Protein AF-X1DX78-F1 (afdb_monomer_lite)

Organism: NCBI:txid412755

Secondary structure (DSSP, 8-state):
-----EEEEEEE---B-SS--HHHHHHHHHHHHHHHH-TT--EEEEEEES--BSS--HHHHHHHTTT-

Foldseek 3Di:
DDDADEAEAEDEQQAQDDDDRVVVVCLVVVVVVCCVPVVVHPYYDYHYDYNQHNPPDPVSVVVSVVND

InterPro domains:
  IPR029052 Metallo-dependent phosphatase-like [SSF56300] (8-64)
  IPR042283 GpdQ, catalytic alpha/beta sandwich domain [G3DSA:3.60.21.40] (6-68)

Structure (mmCIF, N/CA/C/O backbone):
data_AF-X1DX78-F1
#
_entry.id   AF-X1DX78-F1
#
loop_
_atom_site.group_PDB
_atom_site.id
_atom_site.type_symbol
_atom_site.label_atom_id
_atom_site.label_alt_id
_atom_site.label_comp_id
_atom_site.label_asym_id
_atom_site.label_entity_id
_atom_site.label_seq_id
_atom_site.pdbx_PDB_ins_code
_atom_site.Cartn_x
_atom_site.Cartn_y
_atom_site.Cartn_z
_atom_site.occupancy
_atom_site.B_iso_or_equiv
_atom_site.auth_seq_id
_atom_site.auth_comp_id
_atom_site.auth_asym_id
_atom_site.auth_atom_id
_atom_site.pdbx_PDB_model_num
ATOM 1 N N . GLU A 1 1 ? 18.858 -10.085 -25.939 1.00 64.81 1 GLU A N 1
ATOM 2 C CA . GLU A 1 1 ? 18.297 -10.812 -24.782 1.00 64.81 1 GLU A CA 1
ATOM 3 C C . GLU A 1 1 ? 17.237 -9.937 -24.128 1.00 64.81 1 GLU A C 1
ATOM 5 O O . GLU A 1 1 ? 17.489 -8.748 -23.960 1.00 64.81 1 GLU A O 1
ATOM 10 N N . VAL A 1 2 ? 16.045 -10.462 -23.835 1.00 75.62 2 VAL A N 1
ATOM 11 C CA . VAL A 1 2 ? 15.029 -9.698 -23.094 1.00 75.62 2 VAL A CA 1
ATOM 12 C C . VAL A 1 2 ? 15.293 -9.919 -21.609 1.00 75.62 2 VAL A C 1
ATOM 14 O O . VAL A 1 2 ? 15.017 -10.995 -21.090 1.00 75.62 2 VAL A O 1
ATOM 17 N N . VAL A 1 3 ? 15.852 -8.916 -20.934 1.00 82.31 3 VAL A N 1
ATOM 18 C CA . VAL A 1 3 ? 16.061 -8.966 -19.482 1.00 82.31 3 VAL A CA 1
ATOM 19 C C . VAL A 1 3 ? 14.755 -8.590 -18.794 1.00 82.31 3 VAL A C 1
ATOM 21 O O . VAL A 1 3 ? 14.249 -7.480 -18.966 1.00 82.31 3 VAL A O 1
ATOM 24 N N . MET A 1 4 ? 14.199 -9.514 -18.014 1.00 85.69 4 MET A N 1
ATOM 25 C CA . MET A 1 4 ? 13.046 -9.222 -17.170 1.00 85.69 4 MET A CA 1
ATOM 26 C C . MET A 1 4 ? 13.514 -8.514 -15.897 1.00 85.69 4 MET A C 1
ATOM 28 O O . MET A 1 4 ? 14.362 -9.028 -15.172 1.00 85.69 4 MET A O 1
ATOM 32 N N . LYS A 1 5 ? 12.941 -7.342 -15.620 1.00 91.75 5 LYS A N 1
ATOM 33 C CA . LYS A 1 5 ? 13.170 -6.590 -14.383 1.00 91.75 5 LYS A CA 1
ATOM 34 C C . LYS A 1 5 ? 11.955 -6.720 -13.467 1.00 91.75 5 LYS A C 1
ATOM 36 O O . LYS A 1 5 ? 10.818 -6.665 -13.939 1.00 91.75 5 LYS A O 1
ATOM 41 N N . LEU A 1 6 ? 12.214 -6.885 -12.174 1.00 93.75 6 LEU A N 1
ATOM 42 C CA . LEU A 1 6 ? 11.218 -6.935 -11.107 1.00 93.75 6 LEU A CA 1
ATOM 43 C C . LEU A 1 6 ? 11.552 -5.841 -10.092 1.00 93.75 6 LEU A C 1
ATOM 45 O O . LEU A 1 6 ? 12.688 -5.762 -9.630 1.00 93.75 6 LEU A O 1
ATOM 49 N N . LEU A 1 7 ? 10.570 -5.017 -9.746 1.00 95.25 7 LEU A N 1
ATOM 50 C CA . LEU A 1 7 ? 10.688 -4.022 -8.686 1.00 95.25 7 LEU A CA 1
ATOM 51 C C . LEU A 1 7 ? 10.104 -4.608 -7.399 1.00 95.25 7 LEU A C 1
ATOM 53 O O . LEU A 1 7 ? 8.964 -5.068 -7.391 1.00 95.25 7 LEU A O 1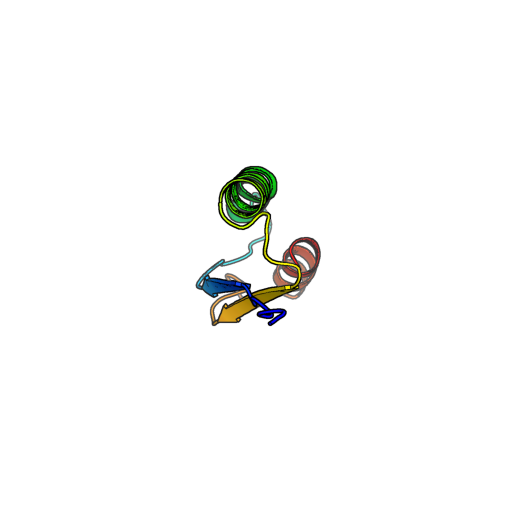
ATOM 57 N N . LEU A 1 8 ? 10.875 -4.567 -6.315 1.00 95.50 8 LEU A N 1
ATOM 58 C CA . LEU A 1 8 ? 10.403 -4.877 -4.967 1.00 95.50 8 LEU A CA 1
ATOM 59 C C . LEU A 1 8 ? 10.237 -3.561 -4.202 1.00 95.50 8 LEU A C 1
ATOM 61 O O . LEU A 1 8 ? 11.227 -2.935 -3.826 1.00 95.50 8 LEU A O 1
ATOM 65 N N . LEU A 1 9 ? 8.994 -3.131 -3.988 1.00 94.50 9 LEU A N 1
ATOM 66 C CA . LEU A 1 9 ? 8.681 -2.003 -3.117 1.00 94.50 9 LEU A CA 1
ATOM 67 C C . LEU A 1 9 ? 8.480 -2.531 -1.699 1.00 94.50 9 LEU A C 1
ATOM 69 O O . LEU A 1 9 ? 7.424 -3.068 -1.378 1.00 94.50 9 LEU A O 1
ATOM 73 N N . HIS A 1 10 ? 9.495 -2.382 -0.857 1.00 94.69 10 HIS A N 1
ATOM 74 C CA . HIS A 1 10 ? 9.448 -2.827 0.531 1.00 94.69 10 HIS A CA 1
ATOM 75 C C . HIS A 1 10 ? 9.087 -1.663 1.457 1.00 94.69 10 HIS A C 1
ATOM 77 O O . HIS A 1 10 ? 9.768 -0.638 1.468 1.00 94.69 10 HIS A O 1
ATOM 83 N N . ILE A 1 11 ? 7.991 -1.812 2.199 1.00 92.31 11 ILE A N 1
ATOM 84 C CA . ILE A 1 11 ? 7.478 -0.831 3.161 1.00 92.31 11 ILE A CA 1
ATOM 85 C C . ILE A 1 11 ? 7.228 -1.559 4.490 1.00 92.31 11 ILE A C 1
ATOM 87 O O . ILE A 1 11 ? 6.885 -2.737 4.509 1.00 92.31 11 ILE A O 1
ATOM 91 N N . SER A 1 12 ? 7.418 -0.873 5.608 1.00 93.06 12 SER A N 1
ATOM 92 C CA . SER A 1 12 ? 7.305 -1.427 6.961 1.00 93.06 12 SER A CA 1
ATOM 93 C C . SER A 1 12 ? 6.621 -0.407 7.869 1.00 93.06 12 SER A C 1
ATOM 95 O O . SER A 1 12 ? 6.559 0.772 7.506 1.00 93.06 12 SER A O 1
ATOM 97 N N . ASP A 1 13 ? 6.122 -0.851 9.023 1.00 92.62 13 ASP A N 1
ATOM 98 C CA . ASP A 1 13 ? 5.721 0.026 10.136 1.00 92.62 13 ASP A CA 1
ATOM 99 C C . ASP A 1 13 ? 4.711 1.119 9.744 1.00 92.62 13 ASP A C 1
ATOM 101 O O . ASP A 1 13 ? 4.827 2.284 10.135 1.00 92.62 13 ASP A O 1
ATOM 105 N N . ILE A 1 14 ? 3.705 0.755 8.945 1.00 93.31 14 ILE A N 1
ATOM 106 C CA . ILE A 1 14 ? 2.738 1.710 8.387 1.00 93.31 14 ILE A CA 1
ATOM 107 C C . ILE A 1 14 ? 1.782 2.251 9.461 1.00 93.31 14 ILE A C 1
ATOM 109 O O . ILE A 1 14 ? 1.370 3.409 9.372 1.00 93.31 14 ILE A O 1
ATOM 113 N N . HIS A 1 15 ? 1.449 1.434 10.465 1.00 93.75 15 HIS A N 1
ATOM 114 C CA . HIS A 1 15 ? 0.614 1.796 11.610 1.00 93.75 15 HIS A CA 1
ATOM 115 C C . HIS A 1 15 ? -0.719 2.458 11.217 1.00 93.75 15 HIS A C 1
ATOM 117 O O . HIS A 1 15 ? -1.035 3.569 11.648 1.00 93.75 15 HIS A O 1
ATOM 123 N N . PHE A 1 16 ? -1.5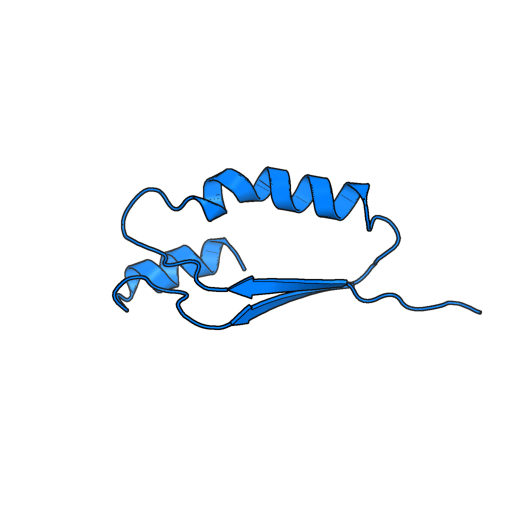26 1.770 10.405 1.00 93.38 16 PHE A N 1
ATOM 124 C CA . PHE A 1 16 ? -2.868 2.230 10.059 1.00 93.38 16 PHE A CA 1
ATOM 125 C C . PHE A 1 16 ? -3.721 2.434 11.315 1.00 93.38 16 PHE A C 1
ATOM 127 O O . PHE A 1 16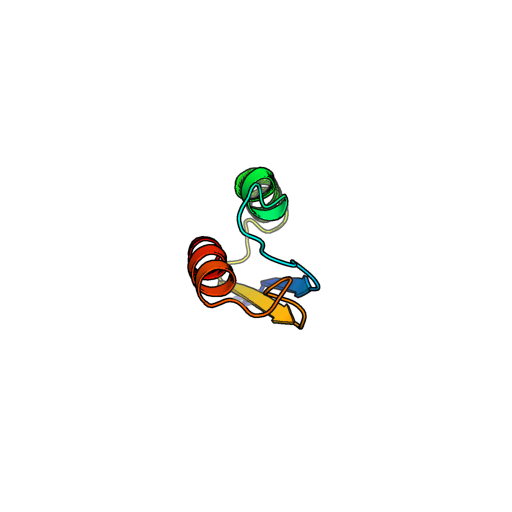 ? -3.818 1.540 12.156 1.00 93.38 16 PHE A O 1
ATOM 134 N N . PHE A 1 17 ? -4.367 3.592 11.424 1.00 93.44 17 PHE A N 1
ATOM 135 C CA . PHE A 1 17 ? -5.254 3.936 12.533 1.00 93.44 17 PHE A CA 1
ATOM 136 C C . PHE A 1 17 ? -6.533 4.613 12.035 1.00 93.44 17 PHE A C 1
ATOM 138 O O . PHE A 1 17 ? -6.599 5.148 10.925 1.00 93.44 17 PHE A O 1
ATOM 145 N N . GLN A 1 18 ? -7.553 4.633 12.897 1.00 86.62 18 GLN A N 1
ATOM 146 C CA . GLN A 1 18 ? -8.831 5.287 12.626 1.00 86.62 18 GLN A CA 1
ATOM 147 C C . GLN A 1 18 ? -8.663 6.819 12.587 1.00 86.62 18 GLN A C 1
ATOM 149 O O . GLN A 1 18 ? -8.863 7.512 13.582 1.00 86.62 18 GLN A O 1
ATOM 154 N N . GLY A 1 19 ? -8.265 7.335 11.427 1.00 86.62 19 GLY A N 1
ATOM 155 C CA . GLY A 1 19 ? -8.002 8.746 11.182 1.00 86.62 19 GLY A CA 1
ATOM 156 C C . GLY A 1 19 ? -7.255 8.956 9.867 1.00 86.62 19 GLY A C 1
ATOM 157 O O . GLY A 1 19 ? -7.469 8.237 8.888 1.00 86.62 19 GLY A O 1
ATOM 158 N N . GLU A 1 20 ? -6.388 9.963 9.842 1.00 87.31 20 GLU A N 1
ATOM 159 C CA . GLU A 1 20 ? -5.602 10.319 8.665 1.00 87.31 20 GLU A CA 1
ATOM 160 C C . GLU A 1 20 ? -4.296 9.516 8.601 1.00 87.31 20 GLU A C 1
ATOM 162 O O . GLU A 1 20 ? -3.362 9.734 9.370 1.00 87.31 20 GLU A O 1
ATOM 167 N N . ASN A 1 21 ? -4.210 8.596 7.642 1.00 89.06 21 ASN A N 1
ATOM 168 C CA . ASN A 1 21 ? -3.033 7.754 7.454 1.00 89.06 21 ASN A CA 1
ATOM 169 C C . ASN A 1 21 ? -2.056 8.406 6.466 1.00 89.06 21 ASN A C 1
ATOM 171 O O . ASN A 1 21 ? -2.351 8.523 5.274 1.00 89.06 21 ASN A O 1
ATOM 175 N N . GLN A 1 22 ? -0.862 8.787 6.934 1.00 87.38 22 GLN A N 1
ATOM 176 C CA . GLN A 1 22 ? 0.125 9.526 6.128 1.00 87.38 22 GLN A CA 1
ATOM 177 C C . GLN A 1 22 ? 0.502 8.826 4.817 1.00 87.38 22 GLN A C 1
ATOM 179 O O . GLN A 1 22 ? 0.769 9.485 3.810 1.00 87.38 22 GLN A O 1
ATOM 184 N N . ILE A 1 23 ? 0.533 7.492 4.813 1.00 89.69 23 ILE A N 1
ATOM 185 C CA . ILE A 1 23 ? 0.856 6.716 3.614 1.00 89.69 23 ILE A CA 1
ATOM 186 C C . ILE A 1 23 ? -0.189 6.897 2.506 1.00 89.69 23 ILE A C 1
ATOM 188 O O . ILE A 1 23 ? 0.171 6.937 1.330 1.00 89.69 23 ILE A O 1
ATOM 192 N N . LEU A 1 24 ? -1.464 7.091 2.864 1.00 88.88 24 LEU A N 1
ATOM 193 C CA . LEU A 1 24 ? -2.535 7.327 1.896 1.00 88.88 24 LEU A CA 1
ATOM 194 C C . LEU A 1 24 ? -2.349 8.686 1.214 1.00 88.88 24 LEU A C 1
ATOM 196 O O . LEU A 1 24 ? -2.455 8.777 -0.009 1.00 88.88 24 LEU A O 1
ATOM 200 N N . ASN A 1 25 ? -1.947 9.708 1.973 1.00 89.12 25 ASN A N 1
ATOM 201 C CA . ASN A 1 25 ? -1.622 11.032 1.432 1.00 89.12 25 ASN A CA 1
ATOM 202 C C . ASN A 1 25 ? -0.396 10.998 0.506 1.00 89.12 25 ASN A C 1
ATOM 204 O O . ASN A 1 25 ? -0.305 11.763 -0.454 1.00 89.12 25 ASN A O 1
ATOM 208 N N . LYS A 1 26 ? 0.545 10.085 0.766 1.00 90.50 26 LYS A N 1
ATOM 209 C CA . LYS A 1 26 ? 1.757 9.892 -0.042 1.00 90.50 26 LYS A CA 1
ATOM 210 C C . LYS A 1 26 ? 1.559 8.950 -1.230 1.00 90.50 26 LYS A C 1
AT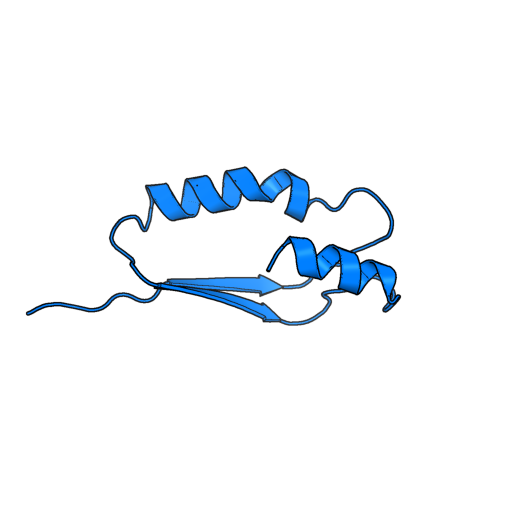OM 212 O O . LYS A 1 26 ? 2.459 8.868 -2.063 1.00 90.50 26 LYS A O 1
ATOM 217 N N . LYS A 1 27 ? 0.401 8.290 -1.370 1.00 90.00 27 LYS A N 1
ATOM 218 C CA . LYS A 1 27 ? 0.130 7.296 -2.428 1.00 90.00 27 LYS A CA 1
ATOM 219 C C . LYS A 1 27 ? 0.503 7.809 -3.818 1.00 90.00 27 LYS A C 1
ATOM 221 O O . LYS A 1 27 ? 1.214 7.128 -4.551 1.00 90.00 27 LYS A O 1
ATOM 226 N N . LYS A 1 28 ? 0.071 9.025 -4.167 1.00 92.44 28 LYS A N 1
ATOM 227 C CA . LYS A 1 28 ? 0.386 9.631 -5.468 1.00 92.44 28 LYS A CA 1
ATOM 228 C C . LYS A 1 28 ? 1.889 9.862 -5.644 1.00 92.44 28 LYS A C 1
ATOM 230 O O . LYS A 1 28 ? 2.440 9.453 -6.654 1.00 92.44 28 LYS A O 1
ATOM 235 N N . ALA A 1 29 ? 2.552 10.445 -4.646 1.00 94.31 29 ALA A N 1
ATOM 236 C CA . ALA A 1 29 ? 3.988 10.708 -4.700 1.00 94.31 29 ALA A CA 1
ATOM 237 C C . ALA A 1 29 ? 4.811 9.415 -4.840 1.00 94.31 29 ALA A C 1
ATOM 239 O O . ALA A 1 29 ? 5.751 9.375 -5.630 1.00 94.31 29 ALA A O 1
ATOM 240 N N . ILE A 1 30 ? 4.428 8.346 -4.130 1.00 92.69 30 ILE A N 1
ATOM 241 C CA . ILE A 1 30 ? 5.051 7.021 -4.263 1.00 92.69 30 ILE A CA 1
ATOM 242 C C . ILE A 1 30 ? 4.897 6.529 -5.705 1.00 92.69 30 ILE A C 1
ATOM 244 O O . ILE A 1 30 ? 5.889 6.209 -6.350 1.00 92.69 30 ILE A O 1
ATOM 248 N N . VAL A 1 31 ? 3.674 6.532 -6.244 1.00 91.88 31 VAL A N 1
ATOM 249 C CA . VAL A 1 31 ? 3.410 6.091 -7.624 1.00 91.88 31 VAL A CA 1
ATOM 250 C C . VAL A 1 31 ? 4.194 6.915 -8.650 1.00 91.88 31 VAL A C 1
ATOM 252 O O . VAL A 1 31 ? 4.756 6.337 -9.579 1.00 91.88 31 VAL A O 1
ATOM 255 N N . ASP A 1 32 ? 4.254 8.236 -8.488 1.00 94.62 32 ASP A N 1
ATOM 256 C CA . ASP A 1 32 ? 4.948 9.131 -9.417 1.00 94.62 32 ASP A CA 1
AT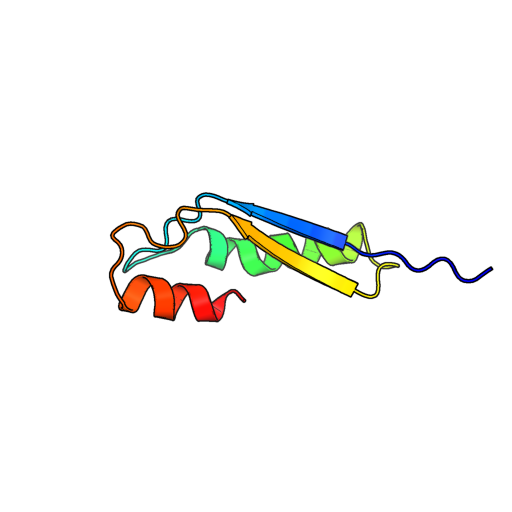OM 257 C C . ASP A 1 32 ? 6.462 8.864 -9.421 1.00 94.62 32 ASP A C 1
ATOM 259 O O . ASP A 1 32 ? 7.062 8.742 -10.489 1.00 94.62 32 ASP A O 1
ATOM 263 N N . VAL A 1 33 ? 7.080 8.677 -8.249 1.00 94.25 33 VAL A N 1
ATOM 264 C CA . VAL A 1 33 ? 8.494 8.277 -8.148 1.00 94.25 33 VAL A CA 1
ATOM 265 C C . VAL A 1 33 ? 8.714 6.920 -8.813 1.00 94.25 33 VAL A C 1
ATOM 267 O O . VAL A 1 33 ? 9.626 6.778 -9.626 1.00 94.25 33 VAL A O 1
ATOM 270 N N . LEU A 1 34 ? 7.862 5.929 -8.540 1.00 93.81 34 LEU A N 1
ATOM 271 C CA . LEU A 1 34 ? 8.034 4.602 -9.129 1.00 93.81 34 LEU A CA 1
ATOM 272 C C . LEU A 1 34 ? 7.961 4.637 -10.659 1.00 93.81 34 LEU A C 1
ATOM 274 O O . LEU A 1 34 ? 8.802 4.044 -11.331 1.00 93.81 34 LEU A O 1
ATOM 278 N N . LYS A 1 35 ? 7.004 5.384 -11.214 1.00 92.31 35 LYS A N 1
ATOM 279 C CA . LYS A 1 35 ? 6.856 5.543 -12.665 1.00 92.31 35 LYS A CA 1
ATOM 280 C C . LYS A 1 35 ? 8.018 6.302 -13.295 1.00 92.31 35 LYS A C 1
ATOM 282 O O . LYS A 1 35 ? 8.449 5.927 -14.378 1.00 92.31 35 LYS A O 1
ATOM 287 N N . ASN A 1 36 ? 8.523 7.343 -12.639 1.00 95.38 36 ASN A N 1
ATOM 288 C CA . ASN A 1 36 ? 9.591 8.170 -13.199 1.00 95.38 36 ASN A CA 1
ATOM 289 C C . ASN A 1 36 ? 10.946 7.453 -13.200 1.00 95.38 36 ASN A C 1
ATOM 291 O O . ASN A 1 36 ? 11.696 7.577 -14.165 1.00 95.38 36 ASN A O 1
ATOM 295 N N . TYR A 1 37 ? 11.255 6.693 -12.147 1.00 94.69 37 TYR A N 1
ATOM 296 C CA . TYR A 1 37 ? 12.568 6.058 -11.988 1.00 94.69 37 TYR A CA 1
ATOM 297 C C . TYR A 1 37 ? 12.628 4.608 -12.481 1.00 94.69 37 TYR A C 1
ATOM 299 O O . TYR A 1 37 ? 13.710 4.137 -12.822 1.00 94.69 37 TYR A O 1
ATOM 307 N N . PHE A 1 38 ? 11.493 3.906 -12.550 1.00 93.44 38 PHE A N 1
ATOM 308 C CA . PHE A 1 38 ? 11.428 2.480 -12.898 1.00 93.44 38 PHE A CA 1
ATOM 309 C C . PHE A 1 38 ? 10.436 2.208 -14.042 1.00 93.44 38 PHE A C 1
ATOM 311 O O . PHE A 1 38 ? 9.762 1.180 -14.063 1.00 93.44 38 PHE A O 1
ATOM 318 N N . SER A 1 39 ? 10.332 3.140 -14.998 1.00 88.38 39 SER A N 1
ATOM 319 C CA . SER A 1 39 ? 9.398 3.072 -16.139 1.00 88.38 39 SER A CA 1
ATOM 320 C C . SER A 1 39 ? 9.569 1.836 -17.032 1.00 88.38 39 SER A C 1
ATOM 322 O O . SER A 1 39 ? 8.626 1.430 -17.709 1.00 88.38 39 SER A O 1
ATOM 324 N N . ASP A 1 40 ? 10.749 1.220 -17.035 1.00 91.12 40 ASP A N 1
ATOM 325 C CA . ASP A 1 40 ? 11.074 0.021 -17.806 1.00 91.12 40 ASP A CA 1
ATOM 326 C C . ASP A 1 40 ? 10.772 -1.292 -17.058 1.00 91.12 40 ASP A C 1
ATOM 328 O O . ASP A 1 40 ? 10.909 -2.384 -17.622 1.00 91.12 40 ASP A O 1
ATOM 332 N N . VAL A 1 41 ? 10.323 -1.208 -15.803 1.00 93.06 41 VAL A N 1
ATOM 333 C CA . VAL A 1 41 ? 9.926 -2.360 -14.997 1.00 93.06 41 VAL A CA 1
ATOM 334 C C . VAL A 1 41 ? 8.445 -2.675 -15.207 1.00 93.06 41 VAL A C 1
ATOM 336 O O . VAL A 1 41 ? 7.567 -1.865 -14.929 1.00 93.06 41 VAL A O 1
ATOM 339 N N . LYS A 1 42 ? 8.148 -3.899 -15.660 1.00 89.94 42 LYS A N 1
ATOM 340 C CA . LYS A 1 42 ? 6.766 -4.344 -15.927 1.00 89.94 42 LYS A CA 1
ATOM 341 C C . LYS A 1 42 ? 6.045 -4.925 -14.712 1.00 89.94 42 LYS A C 1
ATOM 343 O O . LYS A 1 42 ? 4.823 -5.014 -14.724 1.00 89.94 42 LYS A O 1
ATOM 348 N N . HIS A 1 43 ? 6.791 -5.335 -13.688 1.00 91.50 43 HIS A N 1
ATOM 349 C CA . HIS A 1 43 ? 6.247 -6.001 -12.510 1.00 91.50 43 HIS A CA 1
ATOM 350 C C . HIS A 1 43 ? 6.763 -5.328 -11.240 1.00 91.50 43 HIS A C 1
ATOM 352 O O . HIS A 1 43 ? 7.972 -5.203 -11.049 1.00 91.50 43 HIS A O 1
ATOM 358 N N . CYS A 1 44 ? 5.843 -4.925 -10.368 1.00 93.06 44 CYS A N 1
ATOM 359 C CA . CYS A 1 44 ? 6.138 -4.384 -9.048 1.00 93.06 44 CYS A CA 1
ATOM 360 C C . CYS A 1 44 ? 5.465 -5.269 -7.999 1.00 93.06 44 CYS A C 1
ATOM 362 O O . CYS A 1 44 ? 4.260 -5.500 -8.074 1.00 93.06 44 CYS A O 1
ATOM 364 N N . VAL A 1 45 ? 6.240 -5.762 -7.040 1.00 94.44 45 VAL A N 1
ATOM 365 C CA . VAL A 1 45 ? 5.736 -6.476 -5.867 1.00 94.44 45 VAL A CA 1
ATOM 366 C C . VAL A 1 45 ? 5.848 -5.533 -4.686 1.00 94.44 45 VAL A C 1
ATOM 368 O O . VAL A 1 45 ? 6.938 -5.055 -4.371 1.00 94.44 45 VAL A O 1
ATOM 371 N N . ILE A 1 46 ? 4.719 -5.270 -4.036 1.00 92.88 46 ILE A N 1
ATOM 372 C CA . ILE A 1 46 ? 4.679 -4.498 -2.799 1.00 92.88 46 ILE A CA 1
ATOM 373 C C . ILE A 1 46 ? 4.795 -5.488 -1.646 1.00 92.88 46 ILE A C 1
ATOM 375 O O . ILE A 1 46 ? 3.956 -6.373 -1.491 1.00 92.88 46 ILE A O 1
ATOM 379 N N . VAL A 1 47 ? 5.854 -5.349 -0.859 1.00 94.25 47 VAL A N 1
ATOM 380 C CA . VAL A 1 47 ? 6.102 -6.158 0.330 1.00 94.25 47 VAL A CA 1
ATOM 381 C C . VAL A 1 47 ? 5.885 -5.270 1.540 1.00 94.25 47 VAL A C 1
ATOM 383 O O . VAL A 1 47 ? 6.548 -4.244 1.679 1.00 94.25 47 VAL A O 1
ATOM 386 N N . VAL A 1 48 ? 4.970 -5.679 2.414 1.00 92.50 48 VAL A N 1
ATOM 387 C CA . VAL A 1 48 ? 4.699 -4.986 3.672 1.00 92.50 48 VAL A CA 1
ATOM 388 C C . VAL A 1 48 ? 5.109 -5.887 4.823 1.00 92.50 48 VAL A C 1
ATOM 390 O O . VAL A 1 48 ? 4.546 -6.970 4.980 1.00 92.50 48 VAL A O 1
ATOM 393 N N . THR A 1 49 ? 6.104 -5.475 5.604 1.00 92.25 49 THR A N 1
ATOM 394 C CA . THR A 1 49 ? 6.621 -6.285 6.716 1.00 92.25 49 THR A CA 1
ATOM 395 C C . THR A 1 49 ? 6.323 -5.626 8.049 1.00 92.25 49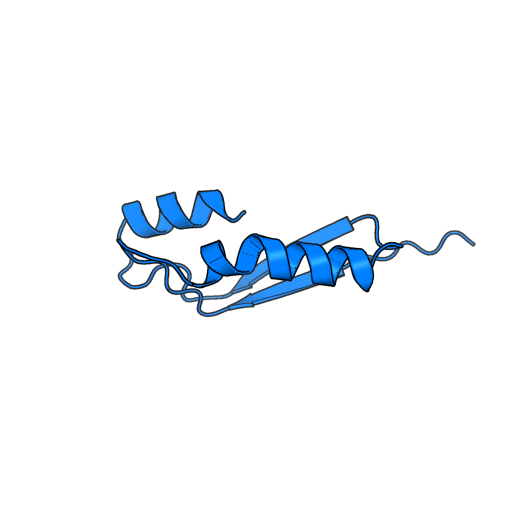 THR A C 1
ATOM 397 O O . THR A 1 49 ? 6.845 -4.557 8.309 1.00 92.25 49 THR A O 1
ATOM 400 N N . GLY A 1 50 ? 5.548 -6.285 8.909 1.00 88.69 50 GLY A N 1
ATOM 401 C CA . GLY A 1 50 ? 5.304 -5.810 10.275 1.00 88.69 50 GLY A CA 1
ATOM 402 C C . GLY A 1 50 ? 4.387 -4.587 10.371 1.00 88.69 50 GLY A C 1
ATOM 403 O O . GLY A 1 50 ? 4.151 -3.880 9.392 1.00 88.69 50 GLY A O 1
ATOM 404 N N . ASP A 1 51 ? 3.815 -4.407 11.560 1.00 92.69 51 ASP A N 1
ATOM 405 C CA . ASP A 1 51 ? 3.102 -3.219 12.046 1.00 92.69 51 ASP A CA 1
ATOM 406 C C . ASP A 1 51 ? 2.248 -2.490 10.998 1.00 92.69 51 ASP A C 1
ATOM 408 O O . ASP A 1 51 ? 2.317 -1.279 10.783 1.00 92.69 51 ASP A O 1
ATOM 412 N N . ILE A 1 52 ? 1.398 -3.275 10.326 1.00 94.25 52 ILE A N 1
ATOM 413 C CA . ILE A 1 52 ? 0.410 -2.770 9.369 1.00 94.25 52 ILE A CA 1
ATOM 414 C C . ILE A 1 52 ? -0.650 -1.957 10.106 1.00 94.25 52 ILE A C 1
ATOM 416 O O . ILE A 1 52 ? -0.986 -0.863 9.674 1.00 94.25 52 ILE A O 1
ATOM 420 N N . ALA A 1 53 ? -1.180 -2.487 11.206 1.00 95.06 53 ALA A N 1
ATOM 421 C CA . ALA A 1 53 ? -2.215 -1.858 12.014 1.00 95.06 53 ALA A CA 1
ATOM 422 C C . ALA A 1 53 ? -1.600 -1.264 13.286 1.00 95.06 53 ALA A C 1
ATOM 424 O O . ALA A 1 53 ? -0.744 -1.892 13.902 1.00 95.06 53 ALA A O 1
ATOM 425 N N . PHE A 1 54 ? -2.055 -0.081 13.698 1.00 95.69 54 PHE A N 1
ATOM 426 C CA . PHE A 1 54 ? -1.550 0.597 14.892 1.00 95.69 54 PHE A CA 1
ATOM 427 C C . PHE A 1 54 ? -1.950 -0.110 16.193 1.00 95.69 54 PHE A C 1
ATOM 429 O O . PHE A 1 54 ? -1.145 -0.213 17.114 1.00 95.69 54 PHE A O 1
ATOM 436 N N . SER A 1 55 ? -3.195 -0.588 16.289 1.00 95.94 55 SER A N 1
ATOM 437 C CA . SER A 1 55 ? -3.736 -1.215 17.504 1.00 95.94 55 SER A CA 1
ATOM 438 C C . SER A 1 55 ? -4.353 -2.599 17.276 1.00 95.94 55 SER A C 1
ATOM 440 O O . SER A 1 55 ? -4.902 -3.197 18.201 1.00 95.94 55 SER A O 1
ATOM 442 N N . GLY A 1 56 ? -4.263 -3.127 16.054 1.00 94.75 56 GLY A N 1
ATOM 443 C CA . GLY A 1 56 ? -4.792 -4.437 15.675 1.00 94.75 56 GLY A CA 1
ATOM 444 C C . GLY A 1 56 ? -6.311 -4.470 15.486 1.00 94.75 56 GLY A C 1
ATOM 445 O O . GLY A 1 56 ? -6.901 -5.551 15.457 1.00 94.75 56 GLY A O 1
ATOM 446 N N . LYS A 1 57 ? -6.975 -3.317 15.355 1.00 96.06 57 LYS A N 1
ATOM 447 C CA . LYS A 1 57 ? -8.431 -3.264 15.154 1.00 96.06 57 LYS A CA 1
ATOM 448 C C . LYS A 1 57 ? -8.790 -3.632 13.719 1.00 96.06 57 LYS A C 1
ATOM 450 O O . LYS A 1 57 ? -8.121 -3.232 12.775 1.00 96.06 57 LYS A O 1
ATOM 455 N N . LYS A 1 58 ? -9.931 -4.304 13.536 1.00 95.31 58 LYS A N 1
ATOM 456 C CA . LYS A 1 58 ? -10.433 -4.703 12.208 1.00 95.31 58 LYS A CA 1
ATOM 457 C C . LYS A 1 58 ? -10.478 -3.538 11.206 1.00 95.31 58 LYS A C 1
ATOM 459 O O . LYS A 1 58 ? -10.039 -3.701 10.075 1.00 95.31 58 LYS A O 1
ATOM 464 N N . ILE A 1 59 ? -10.943 -2.365 11.645 1.00 94.00 59 ILE A N 1
ATOM 465 C CA . ILE A 1 59 ? -11.036 -1.164 10.802 1.00 94.00 59 ILE A CA 1
ATOM 466 C C . ILE A 1 59 ? -9.673 -0.705 10.256 1.00 94.00 59 ILE A C 1
ATOM 468 O O . ILE A 1 59 ? -9.601 -0.181 9.152 1.00 94.00 59 ILE A O 1
ATOM 472 N N . GLU A 1 60 ? -8.583 -0.935 10.993 1.00 94.56 60 GLU A N 1
ATOM 473 C CA . GLU A 1 60 ? -7.224 -0.562 10.578 1.00 94.56 60 GLU A CA 1
ATOM 474 C C . GLU A 1 60 ? -6.754 -1.446 9.415 1.00 94.56 60 GLU A C 1
ATOM 476 O O . GLU A 1 60 ? -6.177 -0.953 8.449 1.00 94.56 60 GLU A O 1
ATOM 481 N N . TYR A 1 61 ? -7.089 -2.739 9.449 1.00 93.00 61 TYR A N 1
ATOM 482 C CA . TYR A 1 61 ? -6.837 -3.659 8.336 1.00 93.00 61 TYR A CA 1
ATOM 483 C C . TYR A 1 61 ? -7.750 -3.394 7.134 1.00 93.00 61 TYR A C 1
ATOM 485 O O . TYR A 1 61 ? -7.303 -3.479 5.991 1.00 93.00 61 TYR A O 1
ATOM 493 N N . GLU A 1 62 ? -9.015 -3.034 7.369 1.00 92.56 62 GLU A N 1
ATOM 494 C CA . GLU A 1 62 ? -9.927 -2.609 6.300 1.00 92.56 62 GLU A CA 1
ATOM 495 C C . GLU A 1 62 ? -9.387 -1.355 5.594 1.00 92.56 62 GLU A C 1
ATOM 497 O O . GLU A 1 62 ? -9.372 -1.299 4.366 1.00 92.56 62 GLU A O 1
ATOM 502 N N . GLN A 1 63 ? -8.843 -0.388 6.335 1.00 90.00 63 GLN A N 1
ATOM 503 C CA . GLN A 1 63 ? -8.171 0.772 5.743 1.00 90.00 63 GLN A CA 1
ATOM 504 C C . GLN A 1 63 ? -6.890 0.392 4.993 1.00 90.00 63 GLN A C 1
ATOM 506 O O . GLN A 1 63 ? -6.645 0.919 3.906 1.00 90.00 63 GLN A O 1
ATOM 511 N N . ALA A 1 64 ? -6.098 -0.540 5.528 1.00 90.88 64 ALA A N 1
ATOM 512 C CA . ALA A 1 64 ? -4.893 -1.031 4.866 1.00 90.88 64 ALA A CA 1
ATOM 513 C C . ALA A 1 64 ? -5.195 -1.674 3.498 1.00 90.88 64 ALA A C 1
ATOM 515 O O . ALA A 1 64 ? -4.443 -1.461 2.549 1.00 90.88 64 ALA A O 1
ATOM 516 N N . SER A 1 65 ? -6.335 -2.361 3.351 1.00 86.94 65 SER A N 1
ATOM 517 C CA . SER A 1 65 ? -6.779 -2.963 2.076 1.00 86.94 65 SER A CA 1
ATOM 518 C C . SER A 1 65 ? -7.084 -1.961 0.949 1.00 86.94 65 SER A C 1
ATOM 520 O O . SER A 1 65 ? -7.277 -2.344 -0.196 1.00 86.94 65 SER A O 1
ATOM 522 N N . ILE A 1 66 ? -7.132 -0.657 1.241 1.00 81.44 66 ILE A N 1
ATOM 523 C CA . ILE A 1 66 ? -7.282 0.395 0.217 1.00 81.44 66 ILE A CA 1
ATOM 524 C C . ILE A 1 66 ? -5.927 0.712 -0.449 1.00 81.44 66 ILE A C 1
ATOM 526 O O . ILE A 1 66 ? -5.860 1.299 -1.542 1.00 81.44 66 ILE A O 1
ATOM 530 N N . LEU A 1 67 ? -4.826 0.381 0.232 1.00 76.44 67 LEU A N 1
ATOM 531 C CA . LEU A 1 67 ? -3.471 0.666 -0.221 1.00 76.44 67 LEU A CA 1
ATOM 532 C C . LEU A 1 67 ? -2.905 -0.430 -1.140 1.00 76.44 67 LEU A C 1
ATOM 534 O O . LEU A 1 67 ? -2.194 -0.068 -2.081 1.00 76.44 67 LEU A O 1
ATOM 538 N N . PHE A 1 68 ? -3.228 -1.705 -0.893 1.00 74.94 68 PHE A N 1
ATOM 539 C CA . PHE A 1 68 ? -2.760 -2.888 -1.640 1.00 74.94 68 PHE A CA 1
ATOM 540 C C . PHE A 1 68 ? -3.944 -3.660 -2.218 1.00 74.94 68 PHE A C 1
ATOM 542 O O . PHE A 1 68 ? -3.835 -4.097 -3.384 1.00 74.94 68 PHE A O 1
#

Sequence (68 aa):
EVVMKLLLLHISDIHFFQGENQILNKKKAIVDVLKNYFSDVKHCVIVVTGDIAFSGKKIEYEQASILF

Radius of gyration: 14.2 Å; chains: 1; bounding box: 29×22×42 Å

pLDDT: mean 90.84, std 5.55, range [64.81, 96.06]